Protein AF-A0A251LYP3-F1 (afdb_monomer_lite)

Secondary structure (DSSP, 8-state):
--HHHHHHHTTGGGTTTT---------TTT-TTHHHHHHHHHHHHT--

Sequence (48 aa):
MEFAKLLQVLNLENMDKTRHWKIVGCSAYTGEGLLEGFDWLVQDMMIP

Radius of gyration: 12.35 Å; chains: 1; bounding box: 22×25×33 Å

pLDDT: mean 90.52, std 8.97, range [55.47, 98.25]

Foldseek 3Di:
DPCVVVCVVVVCVVCVVPDDDDDFDADPVVGPRVVVRVVVVVVVVPDD

InterPro domains:
  IPR006689 Small GTPase superfamily, ARF/SAR type [PF00025] (4-44)
  IPR027417 P-loop containing nucleoside triphosphate hydrolase [G3DSA:3.40.50.300] (1-46)
  IPR027417 P-loop containing nucleoside triphosphate hydrolase [SSF52540] (10-45)

Organism: Manihot esculenta (NCBI:txid3983)

Structure (mmCIF, N/CA/C/O backbone):
data_AF-A0A251LYP3-F1
#
_entry.id   AF-A0A251LYP3-F1
#
loop_
_atom_site.group_PDB
_atom_site.id
_atom_site.type_symbol
_atom_site.label_atom_id
_atom_site.label_alt_id
_atom_site.label_comp_id
_atom_site.label_asym_id
_atom_site.label_entity_id
_atom_site.label_seq_id
_atom_site.pdbx_PDB_ins_code
_atom_site.Cartn_x
_atom_site.Cartn_y
_atom_site.Cartn_z
_atom_site.occupancy
_atom_site.B_iso_or_equiv
_atom_site.auth_seq_id
_atom_site.auth_comp_id
_atom_site.auth_asym_id
_atom_site.auth_atom_id
_atom_site.pdbx_PDB_model_num
ATOM 1 N N . MET A 1 1 ? -4.443 15.091 1.939 1.00 55.47 1 MET A N 1
ATOM 2 C CA . MET A 1 1 ? -3.484 16.048 2.537 1.00 55.47 1 MET A CA 1
ATOM 3 C C . MET A 1 1 ? -2.452 15.361 3.443 1.00 55.47 1 MET A C 1
ATOM 5 O O . MET A 1 1 ? -1.338 15.850 3.511 1.00 55.47 1 MET A O 1
ATOM 9 N N . GLU A 1 2 ? -2.748 14.212 4.066 1.00 66.19 2 GLU A N 1
ATOM 10 C CA . GLU A 1 2 ? -1.819 13.539 5.002 1.00 66.19 2 GLU A CA 1
ATOM 11 C C . GLU A 1 2 ? -0.753 12.647 4.326 1.00 66.19 2 GLU A C 1
ATOM 13 O O . GLU A 1 2 ? 0.412 12.656 4.717 1.00 66.19 2 GLU A O 1
ATOM 18 N N . PHE A 1 3 ? -1.098 11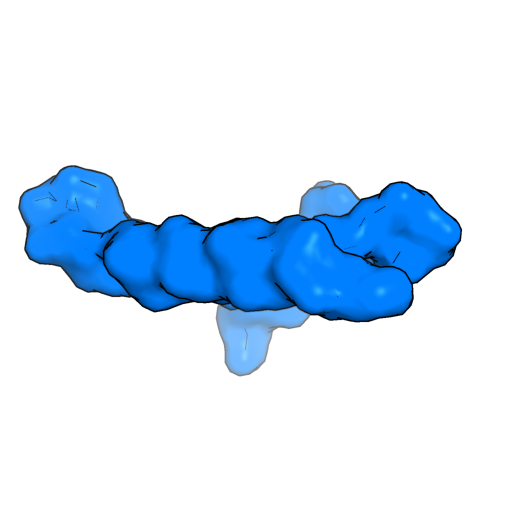.962 3.229 1.00 76.94 3 PHE A N 1
ATOM 19 C CA . PHE A 1 3 ? -0.172 11.053 2.532 1.00 76.94 3 PHE A CA 1
ATOM 20 C C . PHE A 1 3 ? 0.994 11.751 1.809 1.00 76.94 3 PHE A C 1
ATOM 22 O O . PHE A 1 3 ? 2.042 11.143 1.615 1.00 76.94 3 PHE A O 1
ATOM 29 N N . ALA A 1 4 ? 0.860 13.038 1.464 1.00 80.00 4 ALA A N 1
ATOM 30 C CA . ALA A 1 4 ? 1.894 13.786 0.740 1.00 80.00 4 ALA A CA 1
ATOM 31 C C . ALA A 1 4 ? 3.215 13.896 1.524 1.00 80.00 4 ALA A C 1
ATOM 33 O O . ALA A 1 4 ? 4.293 13.893 0.935 1.00 80.00 4 ALA A O 1
ATOM 34 N N . LYS A 1 5 ? 3.152 13.933 2.862 1.00 90.38 5 LYS A N 1
ATOM 35 C CA . LYS A 1 5 ? 4.355 13.974 3.703 1.00 90.38 5 LYS A CA 1
ATOM 36 C C . LYS A 1 5 ? 5.087 12.630 3.735 1.00 90.38 5 LYS A C 1
ATOM 38 O O . LYS A 1 5 ? 6.312 12.608 3.803 1.00 90.38 5 LYS A O 1
ATOM 43 N N . LEU A 1 6 ? 4.353 11.519 3.653 1.00 91.00 6 LEU A N 1
ATOM 44 C CA . LEU A 1 6 ? 4.945 10.180 3.596 1.00 91.00 6 LEU A CA 1
ATOM 45 C C . LEU A 1 6 ? 5.736 9.978 2.299 1.00 91.00 6 LEU A C 1
ATOM 47 O O . LEU A 1 6 ? 6.835 9.437 2.361 1.00 91.00 6 LEU A O 1
ATOM 51 N N . LEU A 1 7 ? 5.234 10.488 1.166 1.00 90.12 7 LEU A N 1
ATOM 52 C CA . LEU A 1 7 ? 5.951 10.473 -0.118 1.00 90.12 7 LEU A CA 1
ATOM 53 C C . LEU A 1 7 ? 7.338 11.114 -0.002 1.00 90.12 7 LEU A C 1
ATOM 55 O O . LEU A 1 7 ? 8.328 10.521 -0.426 1.00 90.12 7 LEU A O 1
ATOM 59 N N . GLN A 1 8 ? 7.404 12.296 0.622 1.00 90.81 8 GLN A N 1
ATOM 60 C CA . GLN A 1 8 ? 8.654 13.034 0.806 1.00 90.81 8 GLN A CA 1
ATOM 61 C C . GLN A 1 8 ? 9.605 12.342 1.786 1.00 90.81 8 GLN A C 1
ATOM 63 O O . GLN A 1 8 ? 10.775 12.158 1.468 1.00 90.81 8 GLN A O 1
ATOM 68 N N . VAL A 1 9 ? 9.125 11.944 2.971 1.00 93.94 9 VAL A N 1
ATOM 69 C CA . VAL A 1 9 ? 9.981 11.345 4.015 1.00 93.94 9 VAL A CA 1
ATOM 70 C C . VAL A 1 9 ? 10.552 9.999 3.575 1.00 93.94 9 VAL A C 1
ATOM 72 O O . VAL A 1 9 ? 11.714 9.709 3.847 1.00 93.94 9 VAL A O 1
ATOM 75 N N . LEU A 1 10 ? 9.747 9.183 2.892 1.00 92.50 10 LEU A N 1
ATOM 76 C CA . LEU A 1 10 ? 10.176 7.885 2.370 1.00 92.50 10 LEU A CA 1
ATOM 77 C C . LEU A 1 10 ? 10.860 7.990 1.003 1.00 92.50 10 LEU A C 1
ATOM 79 O O . LEU A 1 10 ? 11.365 6.989 0.502 1.00 92.50 10 LEU A O 1
ATOM 83 N N . ASN A 1 11 ? 10.896 9.189 0.414 1.00 92.12 11 ASN A N 1
ATOM 84 C CA . ASN A 1 11 ? 11.549 9.467 -0.857 1.00 92.12 11 ASN A CA 1
ATOM 85 C C . ASN A 1 11 ? 11.043 8.574 -2.012 1.00 92.12 11 ASN A C 1
ATOM 87 O O . ASN A 1 11 ? 11.828 8.100 -2.838 1.00 92.12 11 ASN A O 1
ATOM 91 N N . LEU A 1 12 ? 9.728 8.317 -2.056 1.00 91.81 12 LEU A N 1
ATOM 92 C CA . LEU A 1 12 ? 9.141 7.342 -2.988 1.00 91.81 12 LEU A CA 1
ATOM 93 C C . LEU A 1 12 ? 9.251 7.780 -4.458 1.00 91.81 12 LEU A C 1
ATOM 95 O O . LEU A 1 12 ? 9.400 6.930 -5.329 1.00 91.81 12 LEU A O 1
ATOM 99 N N . GLU A 1 13 ? 9.302 9.087 -4.728 1.00 89.50 13 GLU A N 1
ATOM 100 C CA . GLU A 1 13 ? 9.502 9.647 -6.079 1.00 89.50 13 GLU A CA 1
ATOM 101 C C . GLU A 1 13 ? 10.800 9.147 -6.743 1.00 89.50 13 GLU A C 1
ATOM 103 O O . GLU A 1 13 ? 10.894 9.018 -7.962 1.00 89.50 13 GLU A O 1
ATOM 108 N N . ASN A 1 14 ? 11.822 8.811 -5.948 1.00 91.00 14 ASN A N 1
ATOM 109 C CA . ASN A 1 14 ? 13.064 8.250 -6.477 1.00 91.00 14 ASN A CA 1
ATOM 110 C C . ASN A 1 14 ? 12.947 6.763 -6.851 1.00 91.00 14 ASN A C 1
ATOM 112 O O . ASN A 1 14 ? 13.803 6.250 -7.575 1.00 91.00 14 ASN A O 1
ATOM 116 N N . MET A 1 15 ? 11.904 6.067 -6.391 1.00 89.44 15 MET A N 1
ATOM 117 C CA . MET A 1 15 ? 11.673 4.657 -6.705 1.00 89.44 15 MET A CA 1
ATOM 118 C C . MET A 1 15 ? 10.847 4.442 -7.973 1.00 89.44 15 MET A C 1
ATOM 120 O O . MET A 1 15 ? 11.010 3.380 -8.576 1.00 89.44 15 MET A O 1
ATOM 124 N N . ASP A 1 16 ? 10.077 5.442 -8.425 1.00 85.94 16 ASP A N 1
ATOM 125 C CA . ASP A 1 16 ? 9.189 5.379 -9.608 1.00 85.94 16 ASP A CA 1
ATOM 126 C C . ASP A 1 16 ? 9.863 4.814 -10.867 1.00 85.94 16 ASP A C 1
ATOM 128 O O . ASP A 1 16 ? 9.219 4.227 -11.730 1.00 85.94 16 ASP A O 1
ATOM 132 N N . LYS A 1 17 ? 11.185 4.972 -10.980 1.00 85.19 17 LYS A N 1
ATOM 133 C CA . LYS A 1 17 ? 11.971 4.520 -12.137 1.00 85.19 17 LYS A CA 1
ATOM 134 C C . LYS A 1 17 ? 12.348 3.039 -12.108 1.00 85.19 17 LYS A C 1
ATOM 136 O O . LYS A 1 17 ? 12.833 2.525 -13.110 1.00 85.19 17 LYS A O 1
ATOM 141 N N . THR A 1 18 ? 12.242 2.381 -10.956 1.00 89.31 18 THR A N 1
ATOM 142 C CA . THR A 1 18 ? 12.794 1.029 -10.740 1.00 89.31 18 THR A CA 1
ATOM 143 C C . THR A 1 18 ? 11.796 0.049 -10.143 1.00 89.31 18 THR A C 1
A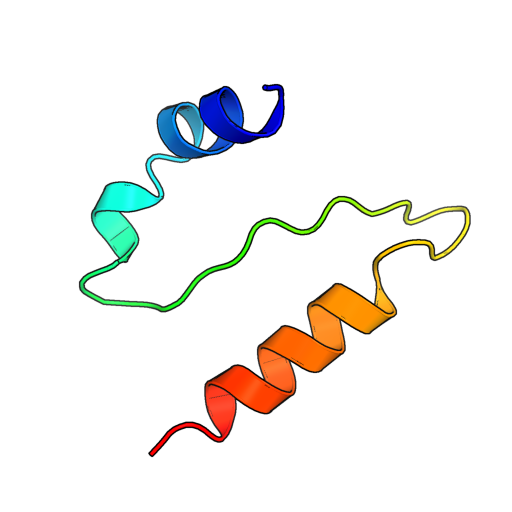TOM 145 O O . THR A 1 18 ? 12.008 -1.158 -10.242 1.00 89.31 18 THR A O 1
ATOM 148 N N . ARG A 1 19 ? 10.755 0.551 -9.471 1.00 90.62 19 ARG A N 1
ATOM 149 C CA . ARG A 1 19 ? 9.769 -0.236 -8.728 1.00 90.62 19 ARG A CA 1
ATOM 150 C C . ARG A 1 19 ? 8.446 0.519 -8.729 1.00 90.62 19 ARG A C 1
ATOM 152 O O . ARG A 1 19 ? 8.439 1.726 -8.500 1.00 90.62 19 ARG A O 1
ATOM 159 N N . HIS A 1 20 ? 7.339 -0.191 -8.899 1.00 92.12 20 HIS A N 1
ATOM 160 C CA . HIS A 1 20 ? 6.025 0.368 -8.610 1.00 92.12 20 HIS A CA 1
ATOM 161 C C . HIS A 1 20 ? 5.792 0.388 -7.095 1.00 92.12 20 HIS A C 1
ATOM 163 O O . HIS A 1 20 ? 6.317 -0.447 -6.353 1.00 92.12 20 HIS A O 1
ATOM 169 N N . TRP A 1 21 ? 5.014 1.354 -6.617 1.00 93.69 21 TRP A N 1
ATOM 170 C CA . TRP A 1 21 ? 4.645 1.463 -5.208 1.00 93.69 21 TRP A CA 1
ATOM 171 C C . TRP A 1 21 ? 3.261 2.098 -5.061 1.00 93.69 21 TRP A C 1
ATOM 173 O O . TRP A 1 21 ? 2.792 2.836 -5.926 1.00 93.69 21 TRP A O 1
ATOM 183 N N . LYS A 1 22 ? 2.617 1.832 -3.924 1.00 92.44 22 LYS A N 1
ATOM 184 C CA . LYS A 1 22 ? 1.365 2.469 -3.505 1.00 92.44 22 LYS A CA 1
ATOM 185 C C . LYS A 1 22 ? 1.361 2.600 -1.984 1.00 92.44 22 LYS A C 1
ATOM 187 O O . LYS A 1 22 ? 1.743 1.667 -1.282 1.00 92.44 22 LYS A O 1
ATOM 192 N N . ILE A 1 23 ? 0.925 3.749 -1.466 1.00 93.31 23 ILE A N 1
ATOM 193 C CA . ILE A 1 23 ? 0.645 3.907 -0.032 1.00 93.31 23 ILE A CA 1
ATOM 194 C C . ILE A 1 23 ? -0.814 3.529 0.210 1.00 93.31 23 ILE A C 1
ATOM 196 O O . ILE A 1 23 ? -1.711 4.125 -0.384 1.00 93.31 23 ILE A O 1
ATOM 200 N N . VAL A 1 24 ? -1.041 2.574 1.109 1.00 94.38 24 VAL A N 1
ATOM 201 C CA . VAL A 1 24 ? -2.376 2.161 1.552 1.00 94.38 24 VAL A CA 1
ATOM 202 C C . VAL A 1 24 ? -2.450 2.351 3.062 1.00 94.38 24 VAL A C 1
ATOM 204 O O . VAL A 1 24 ? -1.645 1.793 3.808 1.00 94.38 24 VAL A O 1
ATOM 207 N N . GLY A 1 25 ? -3.386 3.185 3.516 1.00 94.31 25 GLY A N 1
ATOM 208 C CA . GLY A 1 25 ? -3.684 3.302 4.940 1.00 94.31 25 GLY A CA 1
ATOM 209 C C . GLY A 1 25 ? -4.310 2.001 5.430 1.00 94.31 25 GLY A C 1
ATOM 210 O O . GLY A 1 25 ? -5.242 1.504 4.806 1.00 94.31 25 GLY A O 1
ATOM 211 N N . CYS A 1 26 ? -3.796 1.434 6.520 1.00 95.81 26 CYS A N 1
ATOM 212 C CA . CYS A 1 26 ? -4.331 0.195 7.067 1.00 95.81 26 CYS A CA 1
ATOM 213 C C . CYS A 1 26 ? -4.282 0.166 8.595 1.00 95.81 26 CYS A C 1
ATOM 215 O O . CYS A 1 26 ? -3.538 0.911 9.235 1.00 95.81 26 CYS A O 1
ATOM 217 N N . SER A 1 27 ? -5.067 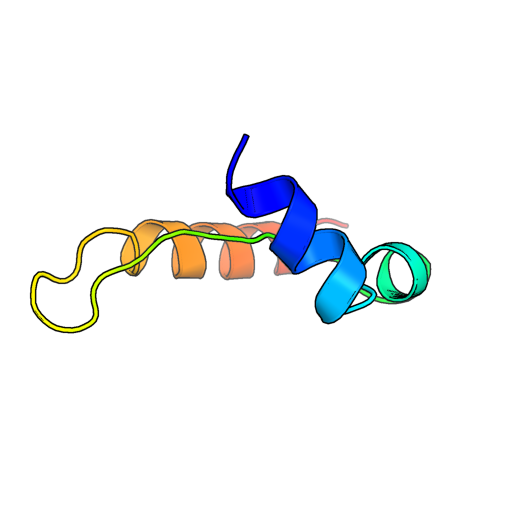-0.737 9.173 1.00 97.19 27 SER A N 1
ATOM 218 C CA . SER A 1 27 ? -5.039 -1.071 10.590 1.00 97.19 27 SER A CA 1
ATOM 219 C C . SER A 1 27 ? -4.801 -2.565 10.733 1.00 97.19 27 SER A C 1
ATOM 221 O O . SER A 1 27 ? -5.640 -3.383 10.362 1.00 97.19 27 SER A O 1
ATOM 223 N N . ALA A 1 28 ? -3.666 -2.933 11.325 1.00 96.50 28 ALA A N 1
ATOM 224 C CA . ALA A 1 28 ? -3.364 -4.333 11.617 1.00 96.50 28 ALA A CA 1
ATOM 225 C C . ALA A 1 28 ? -4.319 -4.943 12.662 1.00 96.50 28 ALA A C 1
ATOM 227 O O . ALA A 1 28 ? -4.437 -6.161 12.745 1.00 96.50 28 ALA A O 1
ATOM 228 N N . TYR A 1 29 ? -4.997 -4.105 13.457 1.00 97.75 29 TYR A N 1
ATOM 229 C CA . TYR A 1 29 ? -5.923 -4.543 14.500 1.00 97.75 29 TYR A CA 1
ATOM 230 C C . TYR A 1 29 ? -7.321 -4.848 13.953 1.00 97.75 29 TYR A C 1
ATOM 232 O O . TYR A 1 29 ? -7.898 -5.882 1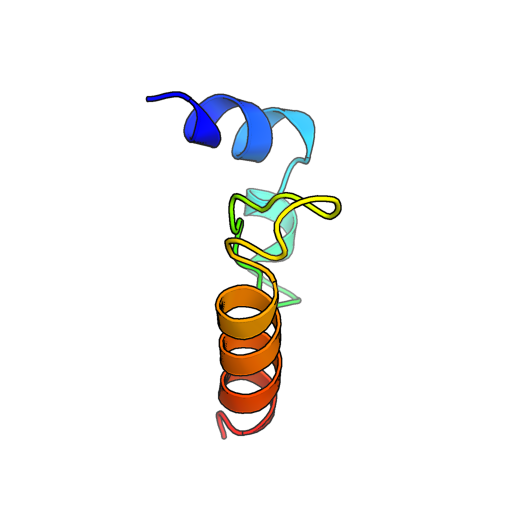4.273 1.00 97.75 29 TYR A O 1
ATOM 240 N N . THR A 1 30 ? -7.868 -3.954 13.123 1.00 98.25 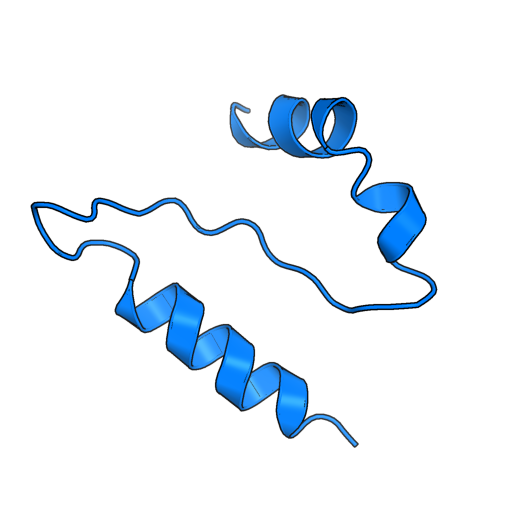30 THR A N 1
ATOM 241 C CA . THR A 1 30 ? -9.213 -4.122 12.541 1.00 98.25 30 THR A CA 1
ATOM 242 C C . THR A 1 30 ? -9.188 -4.854 11.201 1.00 98.25 30 THR A C 1
ATOM 244 O O . THR A 1 30 ? -10.224 -5.333 10.754 1.00 98.25 30 THR A O 1
ATOM 247 N N . GLY A 1 31 ? -8.025 -4.935 10.551 1.00 97.44 31 GLY A N 1
ATOM 248 C CA . GLY A 1 31 ? -7.855 -5.499 9.212 1.00 97.44 31 GLY A CA 1
ATOM 249 C C . GLY A 1 31 ? -8.209 -4.537 8.075 1.00 97.44 31 GLY A C 1
ATOM 250 O O . GLY A 1 31 ? -8.057 -4.889 6.905 1.00 97.44 31 GLY A O 1
ATOM 251 N N . GLU A 1 32 ? -8.656 -3.322 8.394 1.00 98.25 32 GLU A N 1
ATOM 252 C CA . GLU A 1 32 ? -8.982 -2.298 7.403 1.00 98.25 32 GLU A CA 1
ATOM 253 C C . GLU A 1 32 ? -7.762 -1.994 6.521 1.00 98.25 32 GLU A C 1
ATOM 255 O O . GLU A 1 32 ? -6.648 -1.850 7.026 1.00 98.25 32 GLU A O 1
ATOM 260 N N . GLY A 1 33 ? -7.962 -1.941 5.202 1.00 96.94 33 GLY A N 1
ATOM 261 C CA . GLY A 1 33 ? -6.925 -1.617 4.215 1.00 96.94 33 GLY A CA 1
ATOM 262 C C . GLY A 1 33 ? -5.905 -2.725 3.915 1.00 96.94 33 GLY A C 1
ATOM 263 O O . GLY A 1 33 ? -5.180 -2.616 2.930 1.00 96.94 33 GLY A O 1
ATOM 264 N N . LEU A 1 34 ? -5.848 -3.813 4.698 1.00 97.06 34 LEU A N 1
ATOM 265 C CA . LEU A 1 34 ? -4.885 -4.895 4.446 1.00 97.06 34 LEU A CA 1
ATOM 266 C C . LEU A 1 34 ? -5.164 -5.608 3.121 1.00 97.06 34 LEU A C 1
ATOM 268 O O . LEU A 1 34 ? -4.264 -5.719 2.291 1.00 97.06 34 LEU A O 1
ATOM 272 N N . LEU A 1 35 ? -6.405 -6.062 2.910 1.00 97.19 35 LEU A N 1
ATOM 273 C CA . LEU A 1 35 ? -6.772 -6.781 1.687 1.00 97.19 35 LEU A CA 1
ATOM 274 C C . LEU A 1 35 ? -6.586 -5.903 0.441 1.00 97.19 35 LEU A C 1
ATOM 276 O O . LEU A 1 35 ? -6.020 -6.372 -0.535 1.00 97.19 35 LEU A O 1
ATOM 280 N N . GLU A 1 36 ? -6.939 -4.615 0.511 1.00 97.44 36 GLU A N 1
ATOM 281 C CA . GLU A 1 36 ? -6.702 -3.662 -0.586 1.00 97.44 36 GLU A CA 1
ATOM 282 C C . GLU A 1 36 ? -5.209 -3.555 -0.945 1.00 97.44 36 GLU A C 1
ATOM 284 O O . GLU A 1 36 ? -4.845 -3.515 -2.123 1.00 97.44 36 GLU A O 1
ATOM 289 N N . GLY A 1 37 ? -4.331 -3.519 0.064 1.00 96.81 37 GLY A N 1
ATOM 290 C CA . GLY A 1 37 ? -2.885 -3.501 -0.144 1.00 96.81 37 GLY A CA 1
ATOM 291 C C . GLY A 1 37 ? -2.375 -4.761 -0.845 1.00 96.81 37 GLY A C 1
ATOM 292 O O . GLY A 1 37 ? -1.570 -4.663 -1.772 1.00 96.81 37 GLY A O 1
ATOM 293 N N . PHE A 1 38 ? -2.869 -5.936 -0.446 1.00 96.25 38 PHE A N 1
ATOM 294 C CA . PHE A 1 38 ? -2.519 -7.204 -1.092 1.00 96.25 38 PHE A CA 1
ATOM 295 C C . PHE A 1 38 ? -3.086 -7.326 -2.508 1.00 96.25 38 PHE A C 1
ATOM 297 O O . PHE A 1 38 ? -2.368 -7.770 -3.403 1.00 96.25 38 PHE A O 1
ATOM 304 N N . ASP A 1 39 ? -4.323 -6.889 -2.736 1.00 96.44 39 ASP A N 1
ATOM 305 C CA . ASP A 1 39 ? -4.942 -6.903 -4.061 1.00 96.44 39 ASP A CA 1
ATOM 306 C C . ASP A 1 39 ? -4.144 -6.047 -5.050 1.00 96.44 39 ASP A C 1
ATOM 308 O O . ASP A 1 39 ? -3.895 -6.479 -6.177 1.00 96.44 39 ASP A O 1
ATOM 312 N N . TRP A 1 40 ? -3.669 -4.871 -4.621 1.00 96.31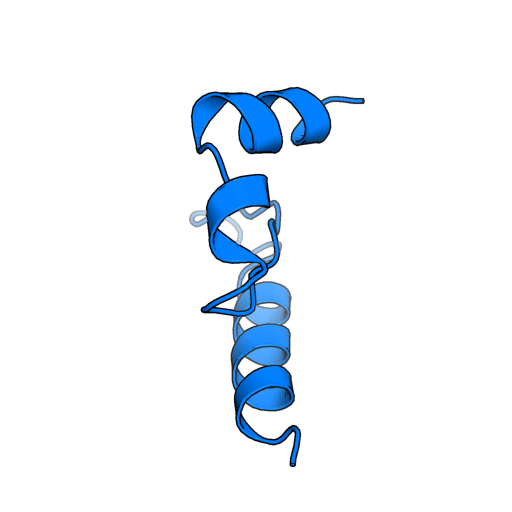 40 TRP A N 1
ATOM 313 C CA . TRP A 1 40 ? -2.794 -4.041 -5.449 1.00 96.31 40 TRP A CA 1
ATOM 314 C C . TRP A 1 40 ? -1.476 -4.748 -5.786 1.00 96.31 40 TRP A C 1
ATOM 316 O O . TRP A 1 40 ? -1.085 -4.757 -6.947 1.00 96.31 40 TRP A O 1
ATOM 326 N N . LEU A 1 41 ? -0.820 -5.383 -4.806 1.00 94.94 41 LEU A N 1
ATOM 327 C CA . LEU A 1 41 ? 0.435 -6.115 -5.030 1.00 94.94 41 LEU A CA 1
ATOM 328 C C . LEU A 1 41 ? 0.277 -7.238 -6.064 1.00 94.94 41 LEU A C 1
ATOM 330 O O . LEU A 1 41 ? 1.138 -7.422 -6.922 1.00 94.94 41 LEU A O 1
ATOM 334 N N . VAL A 1 42 ? -0.821 -7.994 -5.981 1.00 95.44 42 VAL A N 1
ATOM 335 C CA . VAL A 1 42 ? -1.111 -9.085 -6.920 1.00 95.44 42 VAL A CA 1
ATOM 336 C C . VAL A 1 42 ? -1.379 -8.535 -8.318 1.00 95.44 42 VAL A C 1
ATOM 338 O O . VAL A 1 42 ? -0.838 -9.055 -9.290 1.00 95.44 42 VAL A O 1
ATOM 341 N N . GLN A 1 43 ? -2.183 -7.476 -8.428 1.00 95.44 43 GLN A N 1
ATOM 342 C CA . GLN A 1 43 ? -2.478 -6.834 -9.710 1.00 95.44 43 GLN A CA 1
ATOM 343 C C . GLN A 1 43 ? -1.224 -6.245 -10.359 1.00 95.44 43 GLN A C 1
ATOM 345 O O . GLN A 1 43 ? -1.028 -6.437 -11.555 1.00 95.44 43 GLN A O 1
ATOM 350 N N . ASP A 1 44 ? -0.368 -5.586 -9.578 1.00 92.94 44 ASP A N 1
ATOM 351 C CA . ASP A 1 44 ? 0.863 -4.953 -10.054 1.00 92.94 44 ASP A CA 1
ATOM 352 C C . ASP A 1 44 ? 1.854 -5.969 -10.641 1.00 92.94 44 ASP A C 1
ATOM 354 O O . ASP A 1 44 ? 2.404 -5.750 -11.717 1.00 92.94 44 ASP A O 1
ATOM 358 N N . MET A 1 45 ? 2.004 -7.136 -10.003 1.00 88.75 45 MET A N 1
ATOM 359 C CA . MET A 1 45 ? 2.847 -8.227 -10.513 1.00 88.75 45 MET A CA 1
ATOM 360 C C . MET A 1 45 ? 2.358 -8.796 -11.856 1.00 88.75 45 MET A C 1
ATOM 362 O O . MET A 1 45 ? 3.144 -9.378 -12.601 1.00 88.75 45 MET A O 1
ATOM 366 N N . MET A 1 46 ? 1.064 -8.671 -12.155 1.00 87.88 46 MET A N 1
ATOM 367 C CA . MET A 1 46 ? 0.463 -9.176 -13.392 1.00 87.88 46 MET A CA 1
ATOM 368 C C . MET A 1 46 ? 0.479 -8.151 -14.535 1.00 87.88 46 MET A C 1
ATOM 370 O O . MET A 1 46 ? 0.001 -8.467 -15.627 1.00 87.88 46 MET A O 1
ATOM 374 N N . ILE A 1 47 ? 1.000 -6.940 -14.306 1.00 77.44 47 ILE A N 1
ATOM 375 C CA . ILE A 1 47 ? 1.185 -5.940 -15.362 1.00 77.44 47 ILE A CA 1
ATOM 376 C C . ILE A 1 47 ? 2.291 -6.443 -16.318 1.00 77.44 47 ILE A C 1
ATOM 378 O O . ILE A 1 47 ? 3.364 -6.805 -15.833 1.00 77.44 47 ILE A O 1
ATOM 382 N N . PRO A 1 48 ? 2.037 -6.511 -17.643 1.00 63.75 48 PRO A N 1
ATOM 383 C CA . PRO A 1 48 ? 3.019 -6.959 -18.638 1.00 63.75 48 PRO A CA 1
ATOM 384 C C . PRO A 1 48 ? 4.300 -6.123 -18.701 1.00 63.75 48 PRO A C 1
ATOM 386 O O . PRO A 1 48 ? 4.208 -4.885 -18.530 1.00 63.75 48 PRO A O 1
#